Protein AF-A0A821G696-F1 (afdb_monomer_lite)

pLDDT: mean 86.52, std 8.57, range [42.84, 96.31]

Organism: NCBI:txid392030

Foldseek 3Di:
DPPPDDPVNVVVVLVCQQQVAWDDDPNDIDGDPDQHDPPDPSSVVVVVVVVCVVCVVVVVVCVVPVDDPDD

Sequence (71 aa):
KVKGIPLETIRLLASTVLKENVFVYGKKIYQQVLGGAMGSSFTLTLANIFMWKWQKELVRRQDMTCEYYGR

Structure (mmCIF, N/CA/C/O backbone):
data_AF-A0A821G696-F1
#
_entry.id   AF-A0A821G696-F1
#
loop_
_atom_site.group_PDB
_atom_site.id
_atom_site.type_symbol
_atom_site.label_atom_id
_atom_site.label_alt_id
_atom_site.label_comp_id
_atom_site.label_asym_id
_atom_site.label_entity_id
_atom_site.label_seq_id
_atom_site.pdbx_PDB_ins_code
_atom_site.Cartn_x
_atom_site.Cartn_y
_atom_site.Cartn_z
_atom_site.occupancy
_atom_site.B_iso_or_equiv
_atom_site.auth_seq_id
_atom_site.auth_comp_id
_atom_site.auth_asym_id
_atom_site.auth_atom_id
_atom_site.pdbx_PDB_model_num
ATOM 1 N N . LYS A 1 1 ? 2.986 21.151 -9.273 1.00 74.25 1 LYS A N 1
ATOM 2 C CA . LYS A 1 1 ? 1.607 21.116 -8.722 1.00 74.25 1 LYS A CA 1
ATOM 3 C C . LYS A 1 1 ? 0.776 20.206 -9.618 1.00 74.25 1 LYS A C 1
ATOM 5 O O . LYS A 1 1 ? 0.952 20.296 -10.824 1.00 74.25 1 LYS A O 1
ATOM 10 N N . VAL A 1 2 ? -0.078 19.342 -9.074 1.00 85.50 2 VAL A N 1
ATOM 11 C CA . VAL A 1 2 ? -0.999 18.501 -9.865 1.00 85.50 2 VAL A CA 1
ATOM 12 C C . VAL A 1 2 ? -2.407 19.014 -9.610 1.00 85.50 2 VAL A C 1
ATOM 14 O O . VAL A 1 2 ? -2.810 19.091 -8.455 1.00 85.50 2 VAL A O 1
ATOM 17 N N . LYS A 1 3 ? -3.129 19.426 -10.661 1.00 88.44 3 LYS A N 1
ATOM 18 C CA . LYS A 1 3 ? -4.471 20.034 -10.541 1.00 88.44 3 LYS A CA 1
ATOM 19 C C . LYS A 1 3 ? -4.540 21.158 -9.484 1.00 88.44 3 LYS A C 1
ATOM 21 O O . LYS A 1 3 ? -5.460 21.215 -8.682 1.00 88.44 3 LYS A O 1
ATOM 26 N N . GLY A 1 4 ? -3.517 22.014 -9.429 1.00 92.38 4 GLY A N 1
ATOM 27 C CA . GLY A 1 4 ? -3.419 23.102 -8.443 1.00 92.38 4 GLY A CA 1
ATOM 28 C C . GLY A 1 4 ? -2.881 22.700 -7.061 1.00 92.38 4 GLY A C 1
ATOM 29 O O . GLY A 1 4 ? -2.442 23.571 -6.315 1.00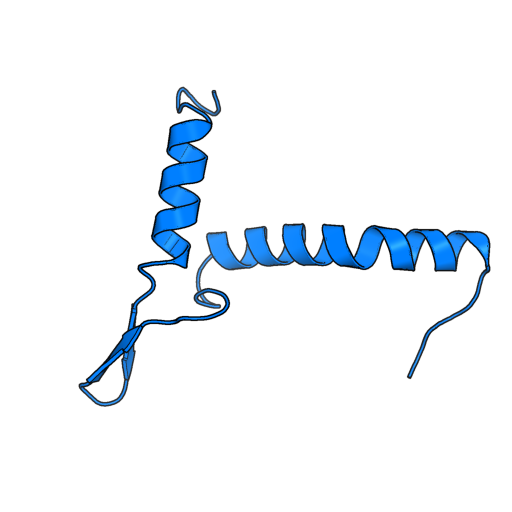 92.38 4 GLY A O 1
ATOM 30 N N . ILE A 1 5 ? -2.791 21.405 -6.748 1.00 92.19 5 ILE A N 1
ATOM 31 C CA . ILE A 1 5 ? -2.318 20.910 -5.449 1.00 92.19 5 ILE A CA 1
ATOM 32 C C . ILE A 1 5 ? -0.774 20.847 -5.424 1.00 92.19 5 ILE A C 1
ATOM 34 O O . ILE A 1 5 ? -0.159 20.325 -6.369 1.00 92.19 5 ILE A O 1
ATOM 38 N N . PRO A 1 6 ? -0.104 21.377 -4.380 1.00 95.19 6 PRO A N 1
ATOM 39 C CA . PRO A 1 6 ? 1.336 21.215 -4.180 1.00 95.19 6 PRO A CA 1
ATOM 40 C C . PRO A 1 6 ? 1.740 19.745 -4.038 1.00 95.19 6 PRO A C 1
ATOM 42 O O . PRO A 1 6 ? 1.026 18.945 -3.442 1.00 95.19 6 PRO A O 1
ATOM 45 N N . LEU A 1 7 ? 2.917 19.390 -4.559 1.00 94.00 7 LEU A N 1
ATOM 46 C CA . LEU A 1 7 ? 3.423 18.014 -4.466 1.00 94.00 7 LEU A CA 1
ATOM 47 C C . LEU A 1 7 ? 3.651 17.585 -3.012 1.00 94.00 7 LEU A C 1
ATOM 49 O O . LEU A 1 7 ? 3.346 16.449 -2.666 1.00 94.00 7 LEU A O 1
ATOM 53 N N . GLU A 1 8 ? 4.109 18.500 -2.159 1.00 94.56 8 GLU A N 1
ATOM 54 C CA . GLU A 1 8 ? 4.293 18.235 -0.729 1.00 94.56 8 GLU A CA 1
ATOM 55 C C . GLU A 1 8 ? 2.972 17.917 -0.028 1.00 94.56 8 GLU A C 1
ATOM 57 O O . GLU A 1 8 ? 2.902 16.986 0.767 1.00 94.56 8 GLU A O 1
ATOM 62 N N . THR A 1 9 ? 1.884 18.595 -0.399 1.00 94.06 9 THR A N 1
ATOM 63 C CA . THR A 1 9 ? 0.544 18.275 0.106 1.00 94.06 9 THR A CA 1
ATOM 64 C C . THR A 1 9 ? 0.108 16.876 -0.323 1.00 94.06 9 THR A C 1
ATOM 66 O O . THR A 1 9 ? -0.413 16.120 0.489 1.00 94.06 9 THR A O 1
ATOM 69 N N . ILE A 1 10 ? 0.364 16.493 -1.578 1.00 92.62 10 ILE A N 1
ATOM 70 C CA . ILE A 1 10 ? 0.042 15.148 -2.082 1.00 92.62 10 ILE A CA 1
ATOM 71 C C . ILE A 1 10 ? 0.849 14.084 -1.328 1.00 92.62 10 ILE A C 1
ATOM 73 O O . ILE A 1 10 ? 0.293 13.063 -0.931 1.00 92.62 10 ILE A O 1
ATOM 77 N N . ARG A 1 11 ? 2.142 14.333 -1.089 1.00 92.06 11 ARG A N 1
ATOM 78 C CA . ARG A 1 11 ? 3.014 13.451 -0.300 1.00 92.06 11 ARG A CA 1
ATOM 79 C C . ARG A 1 11 ? 2.538 13.312 1.140 1.00 92.06 11 ARG A C 1
ATOM 81 O O . ARG A 1 11 ? 2.522 12.200 1.663 1.00 92.06 11 ARG A O 1
ATOM 88 N N . LEU A 1 12 ? 2.136 14.419 1.759 1.00 94.75 12 LEU A N 1
ATOM 89 C CA . LEU A 1 12 ? 1.617 14.427 3.120 1.00 94.75 12 LEU A CA 1
ATOM 90 C C . LEU A 1 12 ? 0.340 13.585 3.212 1.00 94.75 12 LEU A C 1
ATOM 92 O O . LEU A 1 12 ? 0.291 12.662 4.015 1.00 94.75 12 LEU A O 1
ATOM 96 N N . LEU A 1 13 ? -0.633 13.828 2.329 1.00 91.69 13 LEU A N 1
ATOM 97 C CA . LEU A 1 13 ? -1.884 13.065 2.274 1.00 91.69 13 LEU A CA 1
ATOM 98 C C . LEU A 1 13 ? -1.635 11.569 2.038 1.00 91.69 13 LEU A C 1
ATOM 100 O O . LEU A 1 13 ? -2.197 10.731 2.739 1.00 91.69 13 LEU A O 1
ATOM 104 N N . ALA A 1 14 ? -0.754 11.232 1.093 1.00 90.38 14 ALA A N 1
ATOM 105 C CA . ALA A 1 14 ? -0.357 9.855 0.819 1.00 90.38 14 ALA A CA 1
ATOM 106 C C . ALA A 1 14 ? 0.248 9.167 2.055 1.00 90.38 14 ALA A C 1
ATOM 108 O O . ALA A 1 14 ? -0.101 8.030 2.362 1.00 90.38 14 ALA A O 1
ATOM 109 N N . SER A 1 15 ? 1.131 9.859 2.780 1.00 90.75 15 SER A N 1
ATOM 110 C CA . SER A 1 15 ? 1.751 9.357 4.012 1.00 90.75 15 SER A CA 1
ATOM 111 C C . SER A 1 15 ? 0.719 9.144 5.122 1.00 90.75 15 SER A C 1
ATOM 113 O O . SER A 1 15 ? 0.716 8.093 5.761 1.00 90.75 15 SER A O 1
ATOM 115 N N . THR A 1 16 ? -0.200 10.095 5.312 1.00 90.81 16 THR A N 1
ATOM 116 C CA . THR A 1 16 ? -1.272 9.999 6.312 1.00 90.81 16 THR A CA 1
ATOM 117 C C . THR A 1 16 ? -2.172 8.792 6.057 1.00 90.81 16 THR A C 1
ATOM 119 O O . THR A 1 16 ? -2.428 8.027 6.978 1.00 90.81 16 THR A O 1
ATOM 122 N N . VAL A 1 17 ? -2.592 8.556 4.808 1.00 88.56 17 VAL A N 1
ATOM 123 C CA . VAL A 1 17 ? -3.454 7.409 4.451 1.00 88.56 17 VAL A CA 1
ATOM 124 C C . VAL A 1 17 ? -2.796 6.058 4.758 1.00 88.56 17 VAL A C 1
ATOM 126 O O . VAL A 1 17 ? -3.494 5.085 5.045 1.00 88.56 17 VAL A O 1
ATOM 129 N N . LEU A 1 18 ? -1.466 5.979 4.691 1.00 87.88 18 LEU A N 1
ATOM 130 C CA . LEU A 1 18 ? -0.725 4.756 5.001 1.00 87.88 18 LEU A CA 1
ATOM 131 C C . LEU A 1 18 ? -0.501 4.572 6.505 1.00 87.88 18 LEU A C 1
ATOM 133 O O . LEU A 1 18 ? -0.603 3.452 6.989 1.00 87.88 18 LEU A O 1
ATOM 137 N N . LYS A 1 19 ? -0.195 5.649 7.238 1.00 88.81 19 LYS A N 1
ATOM 138 C CA . LYS A 1 19 ? 0.141 5.588 8.673 1.00 88.81 19 LYS A CA 1
ATOM 139 C C . LYS A 1 19 ? -1.083 5.510 9.579 1.00 88.81 19 LYS A C 1
ATOM 141 O O . LYS A 1 19 ? -1.079 4.779 10.565 1.00 88.81 19 LYS A O 1
ATOM 146 N N . GLU A 1 20 ? -2.137 6.233 9.224 1.00 89.50 20 GLU A N 1
ATOM 147 C CA . GLU A 1 20 ? -3.358 6.353 10.026 1.00 89.50 20 GLU A CA 1
ATOM 148 C C . GLU A 1 20 ? -4.432 5.343 9.592 1.00 89.50 20 GLU A C 1
ATOM 150 O O . GLU A 1 20 ? -5.626 5.539 9.820 1.00 89.50 20 GLU A O 1
ATOM 155 N N . ASN A 1 21 ? -4.032 4.262 8.915 1.00 87.69 21 ASN A N 1
ATOM 156 C CA . ASN A 1 21 ? -4.972 3.264 8.430 1.00 87.69 21 ASN A CA 1
ATOM 157 C C . ASN A 1 21 ? -5.486 2.401 9.591 1.00 87.69 21 ASN A C 1
ATOM 159 O O . ASN A 1 21 ? -4.722 1.664 10.220 1.00 87.69 21 ASN A O 1
ATOM 163 N N . VAL A 1 22 ? -6.788 2.487 9.862 1.00 91.00 22 VAL A N 1
ATOM 164 C CA . VAL A 1 22 ? -7.469 1.721 10.910 1.00 91.00 22 VAL A CA 1
ATOM 165 C C . VAL A 1 22 ? -8.660 0.957 10.341 1.00 91.00 22 VAL A C 1
ATOM 167 O O . VAL A 1 22 ? -9.360 1.442 9.453 1.00 91.00 22 VAL A O 1
ATOM 170 N N . PHE A 1 23 ? -8.914 -0.237 10.870 1.00 89.62 23 PHE A N 1
ATOM 171 C CA . PHE A 1 23 ? -10.044 -1.076 10.478 1.00 89.62 23 PHE A CA 1
ATOM 172 C C . PHE A 1 23 ? -10.736 -1.694 11.694 1.00 89.62 23 PHE A C 1
ATOM 174 O O . PHE A 1 23 ? -10.150 -1.845 12.769 1.00 89.62 23 PHE A O 1
ATOM 181 N N . VAL A 1 24 ? -12.010 -2.046 11.523 1.00 92.75 24 VAL A N 1
ATOM 182 C CA . VAL A 1 24 ? -12.841 -2.630 12.580 1.00 92.75 24 VAL A CA 1
ATOM 183 C C . VAL A 1 24 ? -13.009 -4.120 12.331 1.00 92.75 24 VAL A C 1
ATOM 185 O O . VAL A 1 24 ? -13.405 -4.535 11.244 1.00 92.75 24 VAL A O 1
ATOM 188 N N . TYR A 1 25 ? -12.757 -4.923 13.359 1.00 93.62 25 TYR A N 1
ATOM 189 C CA . TYR A 1 25 ? -13.013 -6.358 13.334 1.00 93.62 25 TYR A CA 1
ATOM 190 C C . TYR A 1 25 ? -13.476 -6.829 14.714 1.00 93.62 25 TYR A C 1
ATOM 192 O O . TYR A 1 25 ? -12.871 -6.492 15.728 1.00 93.62 25 TYR A O 1
ATOM 200 N N . GLY A 1 26 ? -14.585 -7.573 14.778 1.00 92.81 26 GLY A N 1
ATOM 201 C CA . GLY A 1 26 ? -15.076 -8.156 16.034 1.00 92.81 26 GLY A CA 1
ATOM 202 C C . GLY A 1 26 ? -15.279 -7.147 17.178 1.00 92.81 26 GLY A C 1
ATOM 203 O O . GLY A 1 26 ? -14.863 -7.414 18.302 1.00 92.81 26 GLY A O 1
ATOM 204 N N . LYS A 1 27 ? -15.889 -5.982 16.900 1.00 94.75 27 LYS A N 1
ATOM 205 C CA . LYS A 1 27 ? -16.093 -4.862 17.853 1.00 94.75 27 LYS A CA 1
ATOM 206 C C . LYS A 1 27 ? -14.800 -4.242 18.418 1.00 94.75 27 LYS A C 1
ATOM 208 O O . LYS A 1 27 ? -14.857 -3.518 19.408 1.00 94.75 27 LYS A O 1
ATOM 213 N N . LYS A 1 28 ? -13.646 -4.502 17.800 1.00 96.31 28 LYS A N 1
ATOM 214 C CA . LYS A 1 28 ? -12.353 -3.899 18.145 1.00 96.31 28 LYS A CA 1
ATOM 215 C C . LYS A 1 28 ? -11.815 -3.088 16.967 1.00 96.31 28 LYS A C 1
ATOM 217 O O . LYS A 1 28 ? -12.142 -3.372 15.814 1.00 96.31 28 LYS A O 1
ATOM 222 N N . ILE A 1 29 ? -11.002 -2.081 17.278 1.00 94.06 29 ILE A N 1
ATOM 223 C CA . ILE A 1 29 ? -10.327 -1.218 16.304 1.00 94.06 29 ILE A CA 1
ATOM 224 C C . ILE A 1 29 ? -8.862 -1.642 16.238 1.00 94.06 29 ILE A C 1
ATOM 226 O O . ILE A 1 29 ? -8.216 -1.797 17.274 1.00 94.06 29 ILE A O 1
ATOM 230 N N . TYR A 1 30 ? -8.353 -1.821 15.026 1.00 92.62 30 TYR A N 1
ATOM 231 C CA . TYR A 1 30 ? -6.978 -2.218 14.756 1.00 92.62 30 TYR A CA 1
ATOM 232 C C . TYR A 1 30 ? -6.314 -1.193 13.850 1.00 92.62 30 TYR A C 1
ATOM 234 O O . TYR A 1 30 ? -6.932 -0.718 12.899 1.00 92.62 30 TYR A O 1
ATOM 242 N N . GLN A 1 31 ? -5.049 -0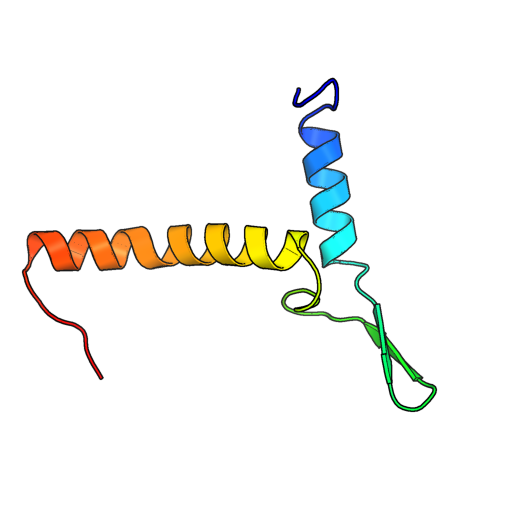.886 14.123 1.00 91.69 31 GLN A N 1
ATOM 243 C CA . GLN A 1 31 ? -4.212 -0.096 13.228 1.00 91.69 31 GLN A CA 1
ATOM 244 C C . GLN A 1 31 ? -3.410 -1.031 12.331 1.00 91.69 31 GLN A C 1
ATOM 246 O O . GLN A 1 31 ? -2.752 -1.962 12.803 1.00 91.69 31 GLN A O 1
ATOM 251 N N . GLN A 1 32 ? -3.453 -0.780 11.030 1.00 89.31 32 GLN A N 1
ATOM 252 C CA . GLN A 1 32 ? -2.617 -1.491 10.084 1.00 89.31 32 GLN A CA 1
ATOM 253 C C . GLN A 1 32 ? -1.211 -0.881 10.102 1.00 89.31 32 GLN A C 1
ATOM 255 O O . GLN A 1 32 ? -1.006 0.252 9.686 1.00 89.31 32 GLN A O 1
ATOM 260 N N . VAL A 1 33 ? -0.238 -1.651 10.591 1.00 87.12 33 VAL A N 1
ATOM 261 C CA . VAL A 1 33 ? 1.153 -1.187 10.757 1.00 87.12 33 VAL A CA 1
ATOM 262 C C . VAL A 1 33 ? 1.993 -1.412 9.491 1.00 87.12 33 VAL A C 1
ATOM 264 O O . VAL A 1 33 ? 2.991 -0.732 9.270 1.00 87.12 33 VAL A O 1
ATOM 267 N N . LEU A 1 34 ? 1.594 -2.367 8.643 1.00 85.31 34 LEU A N 1
ATOM 268 C CA . LEU A 1 34 ? 2.312 -2.747 7.424 1.00 85.31 34 LEU A CA 1
ATOM 269 C C . LEU A 1 34 ? 1.365 -2.873 6.228 1.00 85.31 34 LEU A C 1
ATOM 271 O O . LEU A 1 34 ? 0.275 -3.441 6.326 1.00 85.31 34 LEU A O 1
ATOM 275 N N . GLY A 1 35 ? 1.819 -2.380 5.075 1.00 83.75 35 GLY A N 1
ATOM 276 C CA . GLY A 1 35 ? 1.035 -2.348 3.841 1.00 83.75 35 GLY A CA 1
ATOM 277 C C . GLY A 1 35 ? -0.020 -1.238 3.842 1.00 83.75 35 GLY A C 1
ATOM 278 O O . GLY A 1 35 ? 0.155 -0.201 4.472 1.00 83.75 35 GLY A O 1
ATOM 279 N N . GLY A 1 36 ? -1.111 -1.448 3.109 1.00 85.94 36 GLY A N 1
ATOM 280 C CA . GLY A 1 36 ? -2.293 -0.588 3.165 1.00 85.94 36 GLY A CA 1
ATOM 281 C C . GLY A 1 36 ? -3.576 -1.395 2.978 1.00 85.94 36 GLY A C 1
ATOM 282 O O . GLY A 1 36 ? -3.524 -2.598 2.705 1.00 85.94 36 GLY A O 1
ATOM 283 N N . ALA A 1 37 ? -4.724 -0.736 3.109 1.00 86.44 37 ALA A N 1
ATOM 284 C CA . ALA A 1 37 ? -6.019 -1.383 2.935 1.00 86.44 37 ALA A CA 1
ATOM 285 C C . ALA A 1 37 ? -6.205 -1.882 1.489 1.00 86.44 37 ALA A C 1
ATOM 287 O O . ALA A 1 37 ? -6.230 -1.084 0.553 1.00 86.44 37 ALA A O 1
ATOM 288 N N . MET A 1 38 ? -6.393 -3.194 1.299 1.00 80.69 38 MET A N 1
ATOM 289 C CA . MET A 1 38 ? -6.507 -3.806 -0.040 1.00 80.69 38 MET A CA 1
ATOM 290 C C . MET A 1 38 ? -7.708 -3.295 -0.855 1.00 80.69 38 MET A C 1
ATOM 292 O O . MET A 1 38 ? -7.670 -3.326 -2.079 1.00 80.69 38 MET A O 1
ATOM 296 N N . GLY A 1 39 ? -8.754 -2.788 -0.194 1.00 81.62 39 GLY A N 1
ATOM 297 C CA . GLY A 1 39 ? -9.914 -2.179 -0.857 1.00 81.62 39 GLY A CA 1
ATOM 298 C C . GLY A 1 39 ? -9.700 -0.732 -1.322 1.00 81.62 39 GLY A C 1
ATOM 299 O O . GLY A 1 39 ? -10.585 -0.157 -1.949 1.00 81.62 39 GLY A O 1
ATOM 300 N N . SER A 1 40 ? -8.557 -0.115 -1.011 1.00 84.50 40 SER A N 1
ATOM 301 C CA . SER A 1 40 ? -8.272 1.273 -1.378 1.00 84.50 40 SER A CA 1
ATOM 302 C C . SER A 1 40 ? -7.688 1.369 -2.788 1.00 84.50 40 SER A C 1
ATOM 304 O O . SER A 1 40 ? -6.630 0.807 -3.081 1.00 84.50 40 SER A O 1
ATOM 306 N N . SER A 1 41 ? -8.325 2.166 -3.652 1.00 86.88 41 SER A N 1
ATOM 307 C CA . SER A 1 41 ? -7.821 2.478 -5.000 1.00 86.88 41 SER A CA 1
ATOM 308 C C . SER A 1 41 ? -6.433 3.134 -4.974 1.00 86.88 41 SER A C 1
ATOM 310 O O . SER A 1 41 ? -5.597 2.892 -5.851 1.00 86.88 41 SER A O 1
ATOM 312 N N . PHE A 1 42 ? -6.150 3.917 -3.929 1.00 89.50 42 PHE A N 1
ATOM 313 C CA . PHE A 1 42 ? -4.835 4.503 -3.696 1.00 89.50 42 PHE A CA 1
ATOM 314 C C . PHE A 1 42 ? -3.790 3.429 -3.379 1.00 89.50 42 PHE A C 1
ATOM 316 O O . PHE A 1 42 ? -2.719 3.414 -3.987 1.00 89.50 42 PHE A O 1
ATOM 323 N N . THR A 1 43 ? -4.107 2.500 -2.473 1.00 89.81 43 THR A N 1
ATOM 324 C CA . THR A 1 43 ? -3.187 1.425 -2.082 1.00 89.81 43 THR A CA 1
ATOM 325 C C . THR A 1 43 ? -2.856 0.513 -3.260 1.00 89.81 43 THR A C 1
ATOM 327 O O . THR A 1 43 ? -1.690 0.169 -3.429 1.00 89.81 43 THR A O 1
ATOM 330 N N . LEU A 1 44 ? -3.828 0.187 -4.118 1.00 89.62 44 LEU A N 1
ATOM 331 C CA . LEU A 1 44 ? -3.589 -0.594 -5.340 1.00 89.62 44 LEU A CA 1
ATOM 332 C C . LEU A 1 44 ? -2.613 0.110 -6.293 1.00 89.62 44 LEU A C 1
ATOM 334 O O . LEU A 1 44 ? -1.657 -0.492 -6.781 1.00 89.62 44 LEU A O 1
ATOM 338 N N . THR A 1 45 ? -2.815 1.409 -6.517 1.00 91.25 45 THR A N 1
ATOM 339 C CA . THR A 1 45 ? -1.922 2.209 -7.369 1.00 91.25 45 THR A CA 1
ATOM 340 C C . THR A 1 45 ? -0.510 2.255 -6.787 1.00 91.25 45 THR A C 1
ATOM 342 O O . THR A 1 45 ? 0.475 2.073 -7.504 1.00 91.25 45 THR A O 1
ATOM 345 N N . LEU A 1 46 ? -0.396 2.459 -5.473 1.00 90.81 46 LEU A N 1
ATOM 346 C CA . LEU A 1 46 ? 0.890 2.493 -4.790 1.00 90.81 46 LEU A CA 1
ATOM 347 C C . LEU A 1 46 ? 1.598 1.132 -4.824 1.00 90.81 46 LEU A C 1
ATOM 349 O O . LEU A 1 46 ? 2.809 1.088 -5.036 1.00 90.81 46 LEU A O 1
ATOM 353 N N . ALA A 1 47 ? 0.853 0.035 -4.670 1.00 90.81 47 ALA A N 1
ATOM 354 C CA . ALA A 1 47 ? 1.379 -1.319 -4.786 1.00 90.81 47 ALA A CA 1
ATOM 355 C C . ALA A 1 47 ? 1.973 -1.561 -6.180 1.00 90.81 47 ALA A C 1
ATOM 357 O O . ALA A 1 47 ? 3.094 -2.048 -6.273 1.00 90.81 47 ALA A O 1
ATOM 358 N N . ASN A 1 48 ? 1.302 -1.130 -7.253 1.00 91.06 48 ASN A N 1
ATOM 359 C CA . ASN A 1 48 ? 1.839 -1.237 -8.614 1.00 91.06 48 ASN A CA 1
ATOM 360 C C . ASN A 1 48 ? 3.141 -0.443 -8.795 1.00 91.06 48 ASN A C 1
ATOM 362 O O . ASN A 1 48 ? 4.099 -0.951 -9.375 1.00 91.06 48 ASN A O 1
ATOM 366 N N . ILE A 1 49 ? 3.212 0.782 -8.262 1.00 91.19 49 ILE A N 1
ATOM 367 C CA . ILE A 1 49 ? 4.436 1.601 -8.306 1.00 91.19 49 ILE A CA 1
ATOM 368 C C . ILE A 1 49 ? 5.577 0.911 -7.546 1.00 91.19 49 ILE A C 1
ATOM 370 O O . ILE A 1 49 ? 6.711 0.863 -8.028 1.00 91.19 49 ILE A O 1
ATOM 374 N N . PHE A 1 50 ? 5.283 0.375 -6.361 1.00 90.06 50 PHE A N 1
ATOM 375 C CA . PHE A 1 50 ? 6.256 -0.335 -5.536 1.00 90.06 50 PHE A CA 1
ATOM 376 C C . PHE A 1 50 ? 6.760 -1.609 -6.223 1.00 90.06 50 PHE A C 1
ATOM 378 O O . PHE A 1 50 ? 7.970 -1.806 -6.342 1.00 90.06 50 PHE A O 1
ATOM 385 N N . MET A 1 51 ? 5.839 -2.429 -6.731 1.00 90.19 51 MET A N 1
ATOM 386 C CA . MET A 1 51 ? 6.149 -3.655 -7.461 1.00 90.19 51 MET A CA 1
ATOM 387 C C . MET A 1 51 ? 6.982 -3.361 -8.699 1.00 90.19 51 MET A C 1
ATOM 389 O O . MET A 1 51 ? 7.991 -4.024 -8.909 1.00 90.19 51 MET A O 1
ATOM 393 N N . TRP A 1 52 ? 6.644 -2.320 -9.463 1.00 90.50 52 TRP A N 1
ATOM 394 C CA . TRP A 1 52 ? 7.444 -1.939 -10.620 1.00 90.50 52 TRP A CA 1
ATOM 395 C C . TRP A 1 52 ? 8.869 -1.543 -10.228 1.00 90.50 52 TRP A C 1
ATOM 397 O O . TRP A 1 52 ? 9.832 -2.013 -10.833 1.00 90.50 52 TRP A O 1
ATOM 407 N N . LYS A 1 53 ? 9.033 -0.732 -9.174 1.00 89.81 53 LYS A N 1
ATOM 408 C CA . LYS A 1 53 ? 10.363 -0.360 -8.670 1.00 89.81 53 LYS A CA 1
ATOM 409 C C . LYS A 1 53 ? 11.193 -1.592 -8.294 1.00 89.81 53 LYS A C 1
ATOM 411 O O . LYS A 1 53 ? 12.396 -1.598 -8.542 1.00 89.81 53 LYS A O 1
ATOM 416 N N . TRP A 1 54 ? 10.561 -2.609 -7.712 1.00 86.25 54 TRP A N 1
ATOM 417 C CA . TRP A 1 54 ? 11.214 -3.863 -7.341 1.00 86.25 54 TRP A CA 1
ATOM 418 C C . TRP A 1 54 ? 11.545 -4.741 -8.556 1.00 86.25 54 TRP A C 1
ATOM 420 O O . TRP A 1 54 ? 12.658 -5.240 -8.695 1.00 86.25 54 TRP A O 1
ATOM 430 N N . GLN A 1 55 ? 10.585 -4.908 -9.463 1.00 88.25 55 GLN A N 1
ATOM 431 C CA . GLN A 1 55 ? 10.683 -5.811 -10.607 1.00 88.25 55 GLN A CA 1
ATOM 432 C C . GLN A 1 55 ? 11.563 -5.268 -11.729 1.00 88.25 55 GLN A C 1
ATOM 434 O O . GLN A 1 55 ? 12.146 -6.062 -12.456 1.00 88.25 55 GLN A O 1
ATOM 439 N N . LYS A 1 56 ? 11.701 -3.945 -11.871 1.00 87.50 56 LYS A N 1
ATOM 440 C CA . LYS A 1 56 ? 12.434 -3.327 -12.985 1.00 87.50 56 LYS A CA 1
ATOM 441 C C 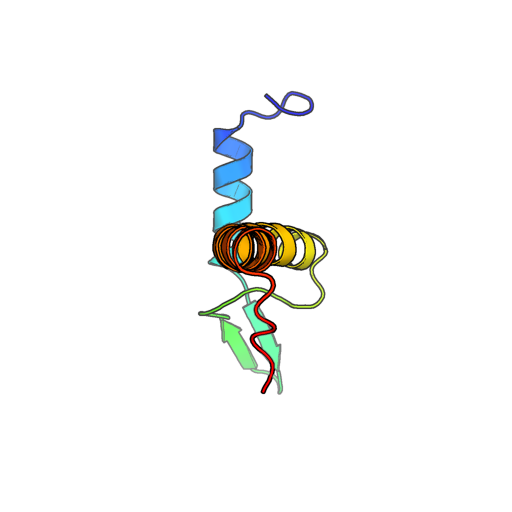. LYS A 1 56 ? 13.838 -3.897 -13.177 1.00 87.50 56 LYS A C 1
ATOM 443 O O . LYS A 1 56 ? 14.237 -4.140 -14.311 1.00 87.50 56 LYS A O 1
ATOM 448 N N . GLU A 1 57 ? 14.586 -4.107 -12.097 1.00 83.81 57 GLU A N 1
ATOM 449 C CA . GLU A 1 57 ? 15.947 -4.644 -12.201 1.00 83.81 57 GLU A CA 1
ATOM 450 C C . GLU A 1 57 ? 15.955 -6.134 -12.556 1.00 83.81 57 GLU A C 1
ATOM 452 O O . GLU A 1 57 ? 16.781 -6.566 -13.355 1.00 83.81 57 GLU A O 1
ATOM 457 N N . LEU A 1 58 ? 15.012 -6.910 -12.016 1.00 82.50 58 LEU A N 1
ATOM 458 C CA . LEU A 1 58 ? 14.859 -8.3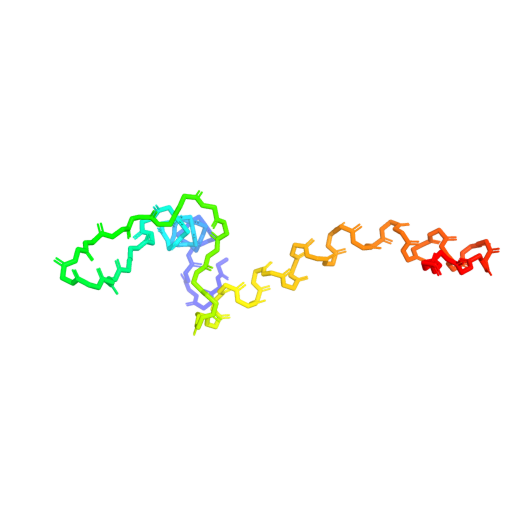26 -12.350 1.00 82.50 58 LEU A CA 1
ATOM 459 C C . LEU A 1 58 ? 14.482 -8.509 -13.822 1.00 82.50 58 LEU A C 1
ATOM 461 O O . LEU A 1 58 ? 15.135 -9.273 -14.524 1.00 82.50 58 LEU A O 1
ATOM 465 N N . VAL A 1 59 ? 13.490 -7.756 -14.301 1.00 83.38 59 VAL A N 1
ATOM 466 C CA . VAL A 1 59 ? 13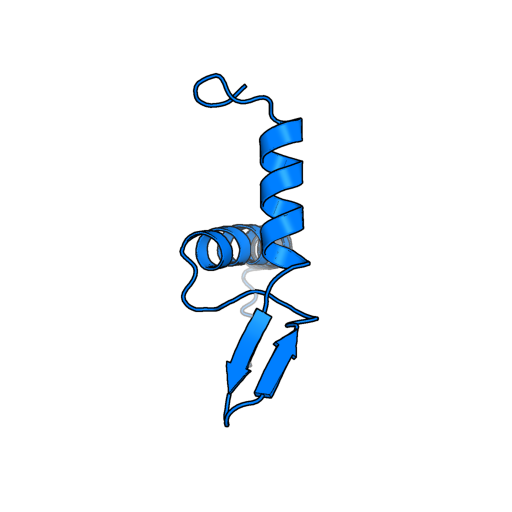.055 -7.776 -15.704 1.00 83.38 59 VAL A CA 1
ATOM 467 C C . VAL A 1 59 ? 14.199 -7.353 -16.623 1.00 83.38 59 VAL A C 1
ATOM 469 O O . VAL A 1 59 ? 14.458 -8.025 -17.612 1.00 83.38 59 VAL A O 1
ATOM 472 N N . ARG A 1 60 ? 14.949 -6.297 -16.270 1.00 83.50 60 ARG A N 1
ATOM 473 C CA . ARG A 1 60 ? 16.122 -5.859 -17.044 1.00 83.50 60 ARG A CA 1
ATOM 474 C C . ARG A 1 60 ? 17.171 -6.964 -17.173 1.00 83.50 60 ARG A C 1
ATOM 476 O O . ARG A 1 60 ? 17.754 -7.125 -18.238 1.00 83.50 60 ARG A O 1
ATOM 483 N N . ARG A 1 61 ? 17.429 -7.713 -16.098 1.00 81.44 61 ARG A N 1
ATOM 484 C CA . ARG A 1 61 ? 18.373 -8.839 -16.123 1.00 81.44 61 ARG A CA 1
ATOM 485 C C . ARG A 1 61 ? 17.864 -9.992 -16.980 1.00 81.44 61 ARG A C 1
ATOM 487 O O . ARG A 1 61 ? 18.632 -10.474 -17.798 1.00 81.44 61 ARG A O 1
ATOM 494 N N . GLN A 1 62 ? 16.592 -10.368 -16.845 1.00 80.06 62 GLN A N 1
ATOM 495 C CA . GLN A 1 62 ? 15.969 -11.404 -17.679 1.00 80.06 62 GLN A CA 1
ATOM 496 C C . GLN A 1 62 ? 16.038 -11.064 -19.172 1.00 80.06 62 GLN A C 1
ATOM 498 O O . GLN A 1 62 ? 16.355 -11.933 -19.975 1.00 80.06 62 GLN A O 1
ATOM 503 N N . ASP A 1 63 ? 15.797 -9.803 -19.534 1.00 78.88 63 ASP A N 1
ATOM 504 C CA . ASP A 1 63 ? 15.856 -9.332 -20.923 1.00 78.88 63 ASP A CA 1
ATOM 505 C C . ASP A 1 63 ? 17.281 -9.429 -21.503 1.00 78.88 63 ASP A C 1
ATOM 507 O O . ASP A 1 63 ? 17.475 -9.795 -22.658 1.00 78.88 63 ASP A O 1
ATOM 511 N N . MET A 1 64 ? 18.306 -9.173 -20.678 1.00 79.25 64 MET A N 1
ATOM 512 C CA . MET A 1 64 ? 19.713 -9.283 -21.088 1.00 79.25 64 MET A CA 1
ATOM 513 C C . MET A 1 64 ? 20.237 -10.725 -21.124 1.00 79.25 64 MET A C 1
ATOM 515 O O . MET A 1 64 ? 21.080 -11.028 -21.966 1.00 79.25 64 MET A O 1
ATOM 519 N N . THR A 1 65 ? 19.802 -11.600 -20.210 1.00 79.81 65 THR A N 1
ATOM 520 C CA . THR A 1 65 ? 20.348 -12.965 -20.084 1.00 79.81 65 THR A CA 1
ATOM 521 C C . THR A 1 65 ? 19.474 -14.053 -20.707 1.00 79.81 65 THR A C 1
ATOM 523 O O . THR A 1 65 ? 19.947 -15.176 -20.855 1.00 79.81 65 THR A O 1
ATOM 526 N N . CYS A 1 66 ? 18.225 -13.754 -21.094 1.00 71.62 66 CYS A N 1
ATOM 527 C CA . CYS A 1 66 ? 17.212 -14.743 -21.501 1.00 71.62 66 CYS A CA 1
ATOM 528 C C . CYS A 1 66 ? 16.976 -15.858 -20.459 1.00 71.62 66 CYS A C 1
ATOM 530 O O . CYS A 1 66 ? 16.458 -16.928 -20.782 1.00 71.62 66 CYS A O 1
ATOM 532 N N . GLU A 1 67 ? 17.346 -15.629 -19.197 1.00 71.75 67 GLU A N 1
ATOM 533 C CA . GLU A 1 67 ? 17.181 -16.610 -18.130 1.00 71.75 67 GLU A CA 1
ATOM 534 C C . GLU A 1 67 ? 15.803 -16.474 -17.485 1.00 71.75 67 GLU A C 1
ATOM 536 O O . GLU A 1 67 ? 15.435 -15.432 -16.937 1.00 71.75 67 GLU A O 1
ATOM 541 N N . TYR A 1 68 ? 15.038 -17.560 -17.507 1.00 65.81 68 TYR A N 1
ATOM 542 C CA . TYR A 1 68 ? 13.761 -17.635 -16.814 1.00 65.81 68 TYR A CA 1
ATOM 543 C C . TYR A 1 68 ? 13.992 -18.004 -15.352 1.00 65.81 68 TYR A C 1
ATOM 545 O O . TYR A 1 68 ? 14.217 -19.161 -15.008 1.00 65.81 68 TYR A O 1
ATOM 553 N N . TYR A 1 69 ? 13.886 -17.012 -14.471 1.00 64.19 69 TYR A N 1
ATOM 554 C CA . TYR A 1 69 ? 13.844 -17.239 -13.028 1.00 64.19 69 TYR A CA 1
ATOM 555 C C . TYR A 1 69 ? 12.418 -17.642 -12.629 1.00 64.19 69 TYR A C 1
ATOM 557 O O . TYR A 1 69 ? 11.623 -16.826 -12.162 1.00 64.19 69 TYR A O 1
ATOM 565 N N . GLY A 1 70 ? 12.080 -18.897 -12.925 1.00 70.44 70 GLY A N 1
ATOM 566 C CA . GLY A 1 70 ? 10.888 -19.580 -12.430 1.00 70.44 70 GLY A CA 1
ATOM 567 C C . GLY A 1 70 ? 11.144 -20.250 -11.080 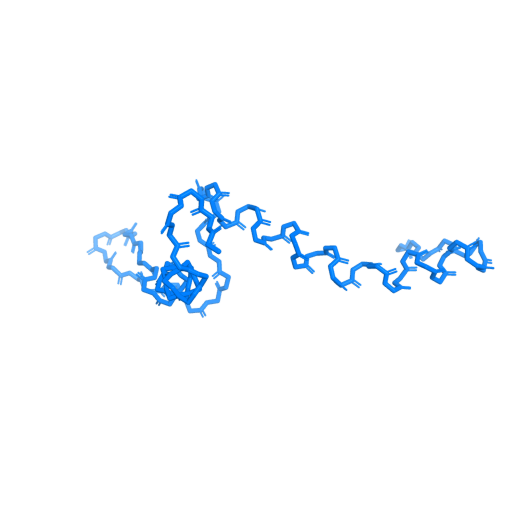1.00 70.44 70 GLY A C 1
ATOM 568 O O . GLY A 1 70 ? 12.281 -20.327 -10.618 1.00 70.44 70 GLY A O 1
ATOM 569 N N . ARG A 1 71 ? 10.067 -20.711 -10.445 1.00 42.84 71 ARG A N 1
ATOM 570 C CA . ARG A 1 71 ? 10.146 -21.609 -9.291 1.00 42.84 71 ARG A CA 1
ATOM 571 C C . ARG A 1 71 ? 10.465 -23.026 -9.749 1.00 42.84 71 ARG A C 1
ATOM 573 O O . ARG A 1 71 ? 9.933 -23.397 -10.818 1.00 42.84 71 ARG A O 1
#

Secondary structure (DSSP, 8-state):
-BTTB-HHHHHHHHHHHHHS-EEEETTEEEE--SS--TT-HHHHHHHHHHHHHHHHHHHHHHHHH------

Radius of gyration: 17.46 Å; chains: 1; bounding box: 36×45×40 Å